Protein AF-A0A954AYY0-F1 (afdb_monomer_lite)

Structure (mmCIF, N/CA/C/O backbone):
data_AF-A0A954AYY0-F1
#
_entry.id   AF-A0A954AYY0-F1
#
loop_
_atom_site.group_PDB
_atom_site.id
_atom_site.type_symbol
_atom_site.label_atom_id
_atom_site.label_alt_id
_atom_site.label_comp_id
_atom_site.label_asym_id
_atom_site.label_entity_id
_atom_site.label_seq_id
_atom_site.pdbx_PDB_ins_code
_atom_site.Cartn_x
_atom_site.Cartn_y
_atom_site.Cartn_z
_atom_site.occupancy
_atom_site.B_iso_or_equiv
_atom_site.auth_seq_id
_atom_site.auth_comp_id
_atom_site.auth_asym_id
_atom_site.auth_atom_id
_atom_site.pdbx_PDB_model_num
ATOM 1 N N . VAL A 1 1 ? 7.299 -5.137 -15.061 1.00 91.25 1 VAL A N 1
ATOM 2 C CA . VAL A 1 1 ? 5.981 -5.329 -14.411 1.00 91.25 1 VAL A CA 1
ATOM 3 C C . VAL A 1 1 ? 6.099 -5.092 -12.910 1.00 91.25 1 VAL A C 1
ATOM 5 O O . VAL A 1 1 ? 7.165 -5.341 -12.355 1.00 91.25 1 VAL A O 1
ATOM 8 N N . LEU A 1 2 ? 5.061 -4.539 -12.275 1.00 94.75 2 LEU A N 1
ATOM 9 C CA . LEU A 1 2 ? 5.024 -4.311 -10.825 1.00 94.75 2 LEU A CA 1
ATOM 10 C C . LEU A 1 2 ? 4.604 -5.605 -10.121 1.00 94.75 2 LEU A C 1
ATOM 12 O O . LEU A 1 2 ? 3.547 -6.153 -10.423 1.00 94.75 2 LEU A O 1
ATOM 16 N N . ASP A 1 3 ? 5.420 -6.065 -9.185 1.00 96.62 3 ASP A N 1
ATOM 17 C CA . ASP A 1 3 ? 5.152 -7.259 -8.386 1.00 96.62 3 ASP A CA 1
ATOM 18 C C . ASP A 1 3 ? 4.455 -6.910 -7.075 1.00 96.62 3 ASP A C 1
ATOM 20 O O . ASP A 1 3 ? 3.418 -7.471 -6.743 1.00 96.62 3 ASP A O 1
ATOM 24 N 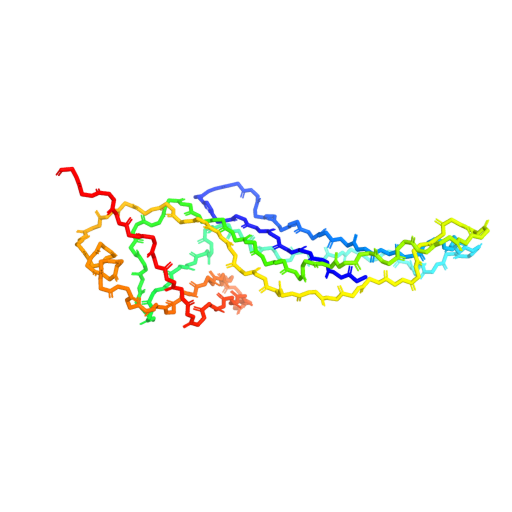N . GLN A 1 4 ? 4.983 -5.928 -6.351 1.00 96.94 4 GLN A N 1
ATOM 25 C CA . GLN A 1 4 ? 4.485 -5.595 -5.025 1.00 96.94 4 GLN A CA 1
ATOM 26 C C . GLN A 1 4 ? 4.550 -4.094 -4.786 1.00 96.94 4 GLN A C 1
ATOM 28 O O . GLN A 1 4 ? 5.524 -3.445 -5.167 1.00 96.94 4 GLN A O 1
ATOM 33 N N . ILE A 1 5 ? 3.551 -3.559 -4.092 1.00 96.94 5 ILE A N 1
ATOM 34 C CA . ILE A 1 5 ? 3.627 -2.248 -3.454 1.00 96.94 5 ILE A CA 1
ATOM 35 C C . ILE A 1 5 ? 3.379 -2.398 -1.956 1.00 96.94 5 ILE A C 1
ATOM 37 O O . ILE A 1 5 ? 2.491 -3.132 -1.524 1.00 96.94 5 ILE A O 1
ATOM 41 N N . THR A 1 6 ? 4.186 -1.712 -1.156 1.00 97.25 6 THR A N 1
ATOM 42 C CA . THR A 1 6 ? 4.014 -1.650 0.294 1.00 97.25 6 THR A CA 1
ATOM 43 C C . THR A 1 6 ? 4.235 -0.238 0.802 1.00 97.25 6 THR A C 1
ATOM 45 O O . THR A 1 6 ? 5.082 0.484 0.277 1.00 97.25 6 THR A O 1
ATOM 48 N N . TRP A 1 7 ? 3.469 0.169 1.805 1.00 96.75 7 TRP A N 1
ATOM 49 C CA . TRP A 1 7 ? 3.695 1.408 2.537 1.00 96.75 7 TRP A CA 1
ATOM 50 C C . TRP A 1 7 ? 3.189 1.262 3.967 1.00 96.75 7 TRP A C 1
ATOM 52 O O . TRP A 1 7 ? 2.379 0.386 4.275 1.00 96.75 7 TRP A O 1
ATOM 62 N N . GLN A 1 8 ? 3.664 2.162 4.820 1.00 95.50 8 GLN A N 1
ATOM 63 C CA . GLN A 1 8 ? 3.267 2.232 6.216 1.00 95.50 8 GLN A CA 1
ATOM 64 C C . GLN A 1 8 ? 2.547 3.551 6.499 1.00 95.50 8 GLN A C 1
ATOM 66 O O . GLN A 1 8 ? 2.908 4.610 5.981 1.00 95.50 8 GLN A O 1
ATOM 71 N N . MET A 1 9 ? 1.543 3.499 7.362 1.00 94.56 9 MET A N 1
ATOM 72 C CA . MET A 1 9 ? 0.963 4.633 8.066 1.00 94.56 9 MET A CA 1
ATOM 73 C C . MET A 1 9 ? 1.439 4.594 9.512 1.00 94.56 9 MET A C 1
ATOM 75 O O . MET A 1 9 ? 1.391 3.560 10.167 1.00 94.56 9 MET A O 1
ATOM 79 N N . GLN A 1 10 ? 1.913 5.724 10.012 1.00 93.25 10 GLN A N 1
ATOM 80 C CA . GLN A 1 10 ? 2.435 5.877 11.368 1.00 93.25 10 GLN A CA 1
ATOM 81 C C . GLN A 1 10 ? 2.221 7.322 11.806 1.00 93.25 10 GLN A C 1
ATOM 83 O O . GLN A 1 10 ? 1.825 8.159 11.006 1.00 93.25 10 GLN A O 1
ATOM 88 N N . ARG A 1 11 ? 2.488 7.657 13.065 1.00 89.38 11 ARG A N 1
ATOM 89 C CA . ARG A 1 11 ? 2.245 9.014 13.576 1.00 89.38 11 ARG A CA 1
ATOM 90 C C . ARG A 1 11 ? 3.131 10.096 12.935 1.00 89.38 11 ARG A C 1
ATOM 92 O O . ARG A 1 11 ? 2.716 11.250 12.845 1.00 89.38 11 ARG A O 1
ATOM 99 N N . SER A 1 12 ? 4.361 9.770 12.551 1.00 89.88 12 SER A N 1
ATOM 100 C CA . SER A 1 12 ? 5.354 10.742 12.079 1.00 89.88 12 SER A CA 1
ATOM 101 C C . SER A 1 12 ? 6.388 10.095 11.160 1.00 89.88 12 SER A C 1
ATOM 103 O O . SER A 1 12 ? 6.398 8.887 10.981 1.00 89.88 12 SER A O 1
ATOM 105 N N . GLY A 1 13 ? 7.264 10.904 10.564 1.00 89.19 13 GLY A N 1
ATOM 106 C CA . GLY A 1 13 ? 8.304 10.425 9.657 1.00 89.19 13 GLY A CA 1
ATOM 107 C C . GLY A 1 13 ? 7.948 10.623 8.188 1.00 89.19 13 GLY A C 1
ATOM 108 O O . GLY A 1 13 ? 7.026 11.367 7.839 1.00 89.19 13 GLY A O 1
ATOM 109 N N . LEU A 1 14 ? 8.746 10.005 7.321 1.00 89.50 14 LEU A N 1
ATOM 110 C CA . LEU A 1 14 ? 8.634 10.179 5.883 1.00 89.50 14 LEU A CA 1
ATOM 111 C C . LEU A 1 14 ? 7.742 9.100 5.274 1.00 89.50 14 LEU A C 1
ATOM 113 O O . LEU A 1 14 ? 8.168 7.953 5.128 1.00 89.50 14 LEU A O 1
ATOM 117 N N . LEU A 1 15 ? 6.547 9.494 4.828 1.00 93.44 15 LEU A N 1
ATOM 118 C CA . LEU A 1 15 ? 5.678 8.589 4.087 1.00 93.44 15 LEU A CA 1
ATOM 119 C C . LEU A 1 15 ? 6.368 8.166 2.787 1.00 93.44 15 LEU A C 1
ATOM 121 O O . LEU A 1 15 ? 6.685 8.990 1.918 1.00 93.44 15 LEU A O 1
ATOM 125 N N . THR A 1 16 ? 6.602 6.863 2.694 1.00 93.31 16 THR A N 1
ATOM 126 C CA . THR A 1 16 ? 7.318 6.223 1.599 1.00 93.31 16 THR A CA 1
ATOM 127 C C . THR A 1 16 ? 6.586 4.944 1.231 1.00 93.31 16 THR A C 1
ATOM 129 O O . THR A 1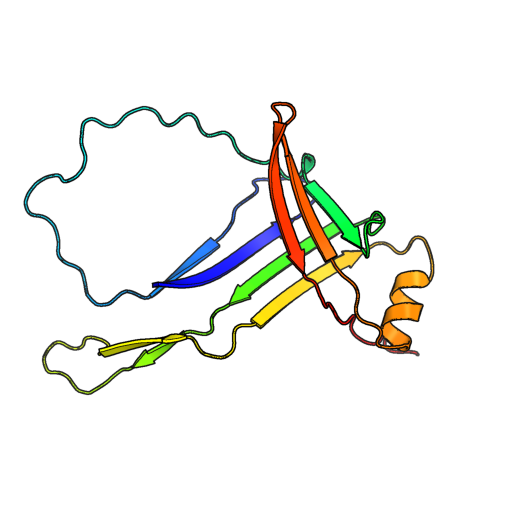 16 ? 6.228 4.157 2.106 1.00 93.31 16 THR A O 1
ATOM 132 N N . ALA A 1 17 ? 6.378 4.746 -0.066 1.00 94.88 17 ALA A N 1
ATOM 133 C CA . ALA A 1 17 ? 5.944 3.476 -0.617 1.00 94.88 17 ALA A CA 1
ATOM 134 C C . ALA A 1 17 ? 7.141 2.797 -1.290 1.00 94.88 17 ALA A C 1
ATOM 136 O O . ALA A 1 17 ? 7.946 3.458 -1.946 1.00 94.88 17 ALA A O 1
ATOM 137 N N . THR A 1 18 ? 7.253 1.483 -1.138 1.00 97.06 18 THR A N 1
ATOM 138 C CA . THR A 1 18 ? 8.235 0.658 -1.842 1.00 97.06 18 THR A CA 1
ATOM 139 C C . THR A 1 18 ? 7.521 -0.141 -2.918 1.00 97.06 18 THR A C 1
ATOM 141 O O . THR A 1 18 ? 6.609 -0.909 -2.618 1.00 97.06 18 THR A O 1
ATOM 144 N N . ALA A 1 19 ? 7.960 0.025 -4.164 1.00 97.12 19 ALA A N 1
ATOM 145 C CA . ALA A 1 19 ? 7.508 -0.753 -5.309 1.00 97.12 19 ALA A CA 1
ATOM 146 C C . ALA A 1 19 ? 8.587 -1.774 -5.698 1.00 97.12 19 ALA A C 1
ATOM 148 O O . ALA A 1 19 ? 9.740 -1.408 -5.922 1.00 97.12 19 ALA A O 1
ATOM 149 N N . ARG A 1 20 ? 8.220 -3.053 -5.791 1.00 96.81 20 ARG A N 1
ATOM 150 C CA . ARG A 1 20 ? 9.075 -4.123 -6.323 1.00 96.81 20 ARG A CA 1
ATOM 151 C C . ARG A 1 20 ? 8.685 -4.397 -7.763 1.00 96.81 20 ARG A C 1
ATOM 153 O O . ARG A 1 20 ? 7.506 -4.576 -8.053 1.00 96.81 20 ARG A O 1
ATOM 160 N N . LEU A 1 21 ? 9.665 -4.438 -8.660 1.00 95.50 21 LEU A N 1
ATOM 161 C CA . LEU A 1 21 ? 9.442 -4.673 -10.082 1.00 95.50 21 LEU A CA 1
ATOM 162 C C . LEU A 1 21 ? 10.221 -5.895 -10.568 1.00 95.50 21 LEU A C 1
ATOM 164 O O . LEU A 1 21 ? 11.310 -6.196 -10.082 1.00 95.50 21 LEU A O 1
ATOM 168 N N . VAL A 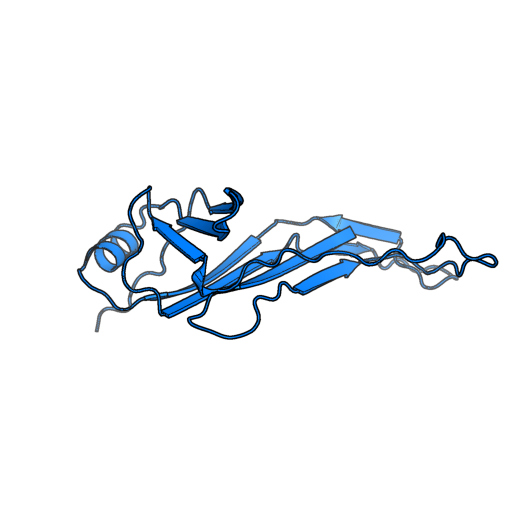1 22 ? 9.663 -6.553 -11.579 1.00 94.56 22 VAL A N 1
ATOM 169 C CA . VAL A 1 22 ? 10.327 -7.587 -12.377 1.00 94.56 22 VAL A CA 1
ATOM 170 C C . VAL A 1 22 ? 10.490 -7.065 -13.798 1.00 94.56 22 VAL A C 1
ATOM 172 O O . VAL A 1 22 ? 9.544 -6.530 -14.382 1.00 94.56 22 VAL A O 1
ATOM 175 N N . ALA A 1 23 ? 11.688 -7.202 -14.353 1.00 92.88 23 ALA A N 1
ATOM 176 C CA . ALA A 1 23 ? 12.007 -6.835 -15.726 1.00 92.88 23 ALA A CA 1
ATOM 177 C C . ALA A 1 23 ? 12.883 -7.917 -16.364 1.00 92.88 23 ALA A C 1
ATOM 179 O O . ALA A 1 23 ? 13.557 -8.672 -15.662 1.00 92.88 23 ALA A O 1
ATOM 180 N N . GLN A 1 24 ? 12.861 -7.980 -17.694 1.00 93.19 24 GLN A N 1
ATOM 181 C CA . GLN A 1 24 ? 13.643 -8.924 -18.481 1.00 93.19 24 GLN A CA 1
ATOM 182 C C . GLN A 1 24 ? 14.710 -8.164 -19.270 1.00 93.19 24 GLN A C 1
ATOM 184 O O . GLN A 1 24 ? 14.412 -7.489 -20.254 1.00 93.19 24 GLN A O 1
ATOM 189 N N . GLY A 1 25 ? 15.964 -8.325 -18.852 1.00 88.62 25 GLY A N 1
ATOM 190 C CA . GLY A 1 25 ? 17.098 -7.656 -19.477 1.00 88.62 25 GLY A CA 1
ATOM 191 C C . GLY A 1 25 ? 17.073 -6.133 -19.329 1.00 88.62 25 GLY A C 1
ATOM 192 O O . GLY A 1 25 ? 16.134 -5.527 -18.817 1.00 88.62 25 GLY A O 1
ATOM 193 N N . GLU A 1 26 ? 18.148 -5.518 -19.798 1.00 88.25 26 GLU A N 1
ATOM 194 C CA . GLU A 1 26 ? 18.316 -4.073 -19.859 1.00 88.25 26 GLU A CA 1
ATOM 195 C C . GLU A 1 26 ? 18.961 -3.743 -21.205 1.00 88.25 26 GLU A C 1
ATOM 197 O O . GLU A 1 26 ? 19.896 -4.421 -21.636 1.00 88.25 26 GLU A O 1
ATOM 202 N N . THR A 1 27 ? 18.438 -2.731 -21.895 1.00 88.31 27 THR A N 1
ATOM 203 C CA . THR A 1 27 ? 19.087 -2.163 -23.080 1.00 88.31 27 THR A CA 1
ATOM 204 C C . THR A 1 27 ? 19.471 -0.734 -22.749 1.00 88.31 27 THR A C 1
ATOM 206 O O . THR A 1 27 ? 18.601 0.119 -22.585 1.00 88.31 27 THR A O 1
ATOM 209 N N . VAL A 1 28 ? 20.772 -0.479 -22.638 1.00 88.75 28 VAL A N 1
ATOM 210 C CA . VAL A 1 28 ? 21.285 0.865 -22.373 1.00 88.75 28 VAL A CA 1
ATOM 211 C C . VAL A 1 28 ? 21.132 1.698 -23.644 1.00 88.75 28 VAL A C 1
ATOM 213 O O . VAL A 1 28 ? 21.664 1.345 -24.697 1.00 88.75 28 VAL A O 1
ATOM 216 N N . GLY A 1 29 ? 20.390 2.800 -23.556 1.00 87.38 29 GLY A N 1
ATOM 217 C CA . GLY A 1 29 ? 20.272 3.748 -24.661 1.00 87.38 29 GLY A CA 1
ATOM 218 C C . GLY A 1 29 ? 21.624 4.391 -24.983 1.00 87.38 29 GLY A C 1
ATOM 219 O O . GLY A 1 29 ? 22.360 4.786 -24.083 1.00 87.38 29 GLY A O 1
ATOM 220 N N . THR A 1 30 ? 21.952 4.523 -26.269 1.00 88.50 30 THR A N 1
ATOM 221 C CA . THR A 1 30 ? 23.195 5.174 -26.731 1.00 88.50 30 THR A CA 1
ATOM 222 C C . THR A 1 30 ? 23.074 6.696 -26.833 1.00 88.50 30 THR A C 1
ATOM 224 O O . THR A 1 30 ? 24.073 7.397 -26.981 1.00 88.50 30 THR A O 1
ATOM 227 N N . THR A 1 31 ? 21.853 7.217 -26.727 1.00 86.56 31 THR A N 1
ATOM 228 C CA . THR A 1 31 ? 21.526 8.643 -26.678 1.00 86.56 31 THR A CA 1
ATOM 229 C C . THR A 1 31 ? 20.671 8.927 -25.451 1.00 86.56 31 THR A C 1
ATOM 231 O O . THR A 1 31 ? 19.861 8.087 -25.048 1.00 86.56 31 THR A O 1
ATOM 234 N N . THR A 1 32 ? 20.798 10.125 -24.873 1.00 83.00 32 THR A N 1
ATOM 235 C CA . THR A 1 32 ? 19.901 10.545 -23.790 1.00 83.00 32 THR A CA 1
ATOM 236 C C . THR A 1 32 ? 18.448 10.508 -24.267 1.00 83.00 32 THR A C 1
ATOM 238 O O . THR A 1 32 ? 18.099 11.125 -25.269 1.00 83.00 32 THR A O 1
ATOM 241 N N . SER A 1 33 ? 17.605 9.761 -23.554 1.00 76.81 33 SER A N 1
ATOM 242 C CA . SER A 1 33 ? 16.142 9.834 -23.703 1.00 76.81 33 SER A CA 1
ATOM 243 C C . SER A 1 33 ? 15.532 10.887 -22.773 1.00 76.81 33 SER A C 1
ATOM 245 O O . SER A 1 33 ? 14.344 11.186 -22.864 1.00 76.81 33 SER A O 1
ATOM 247 N N . ALA A 1 34 ? 16.337 11.455 -21.871 1.00 77.25 34 ALA A N 1
ATOM 248 C CA . ALA A 1 34 ? 15.928 12.563 -21.029 1.00 77.25 34 ALA A CA 1
ATOM 249 C C . ALA A 1 34 ? 16.041 13.869 -21.825 1.00 77.25 34 ALA A C 1
ATOM 251 O O . ALA A 1 34 ? 17.098 14.170 -22.389 1.00 77.25 34 ALA A O 1
ATOM 252 N N . GLY A 1 35 ? 14.953 14.642 -21.856 1.00 82.75 35 GLY A N 1
ATOM 253 C CA . GLY A 1 35 ? 15.005 16.053 -22.237 1.00 82.75 35 GLY A CA 1
ATOM 254 C C . GLY A 1 35 ? 15.733 16.892 -21.180 1.00 82.75 35 GLY A C 1
ATOM 255 O O . GLY A 1 35 ? 16.323 16.357 -20.240 1.00 82.75 35 GLY A O 1
ATOM 256 N N . THR A 1 36 ? 15.668 18.219 -21.299 1.00 87.12 36 THR A N 1
ATOM 257 C CA . THR A 1 36 ? 16.165 19.126 -20.253 1.00 87.12 36 THR A CA 1
ATOM 258 C C . THR A 1 36 ? 15.460 18.816 -18.926 1.00 87.12 36 THR A C 1
ATOM 260 O O . THR A 1 36 ? 14.230 18.905 -18.884 1.00 87.12 36 THR A O 1
ATOM 263 N N . PRO A 1 37 ? 16.185 18.458 -17.847 1.00 85.88 37 PRO A N 1
ATOM 264 C CA . PRO A 1 37 ? 15.565 18.210 -16.554 1.00 85.88 37 PRO A CA 1
ATOM 265 C C . PRO A 1 37 ? 14.799 19.448 -16.088 1.00 85.88 37 PRO A C 1
ATOM 267 O O . PRO A 1 37 ? 15.370 20.531 -15.965 1.00 85.88 37 PRO A O 1
ATOM 270 N N . ALA A 1 38 ? 13.504 19.288 -15.837 1.00 88.25 38 ALA A N 1
ATOM 271 C CA . ALA A 1 38 ? 12.696 20.302 -15.179 1.00 88.25 38 ALA A CA 1
ATOM 272 C C . ALA A 1 38 ? 12.662 20.023 -13.674 1.00 88.25 38 ALA A C 1
ATOM 274 O O . ALA A 1 38 ? 12.680 18.865 -13.246 1.00 88.25 38 ALA A O 1
ATOM 275 N N . ALA A 1 39 ? 12.589 21.080 -12.866 1.00 88.62 39 ALA A N 1
ATOM 276 C CA . ALA A 1 39 ? 12.299 20.924 -11.450 1.00 88.62 39 ALA A CA 1
ATOM 277 C C . ALA A 1 39 ? 10.902 20.304 -11.294 1.00 88.62 39 ALA A C 1
ATOM 279 O O . ALA A 1 39 ? 9.922 20.832 -11.818 1.00 88.62 39 ALA A O 1
ATOM 280 N N . LEU A 1 40 ? 10.819 19.177 -10.590 1.00 85.50 40 LEU A N 1
ATOM 281 C CA . LEU A 1 40 ? 9.547 18.560 -10.243 1.00 85.50 40 LEU A CA 1
ATOM 282 C C . LEU A 1 40 ? 9.095 19.100 -8.886 1.00 85.50 40 LEU A C 1
ATOM 284 O O . LEU A 1 40 ? 9.686 18.772 -7.855 1.00 85.50 40 LEU A O 1
ATOM 288 N N . GLU A 1 41 ? 8.042 19.914 -8.881 1.00 88.94 41 GLU A N 1
ATOM 289 C CA . GLU A 1 41 ? 7.386 20.326 -7.641 1.00 88.94 41 GLU A CA 1
ATOM 290 C C . GLU A 1 41 ? 6.628 19.135 -7.043 1.00 88.94 41 GLU A C 1
ATOM 292 O O . GLU A 1 41 ? 5.536 18.764 -7.476 1.00 88.94 41 GLU A O 1
ATOM 297 N N . LEU A 1 42 ? 7.238 18.491 -6.050 1.00 86.75 42 LEU A N 1
ATOM 298 C CA . LEU A 1 42 ? 6.658 17.333 -5.382 1.00 86.75 42 LEU A CA 1
ATOM 299 C C . LEU A 1 42 ? 5.637 17.768 -4.328 1.00 86.75 42 LEU A C 1
ATOM 301 O O . LEU A 1 42 ? 5.998 18.262 -3.260 1.00 86.75 42 LEU A O 1
ATOM 305 N N . LYS A 1 43 ? 4.360 17.478 -4.582 1.00 89.31 43 LYS A N 1
ATOM 306 C CA . LYS A 1 43 ? 3.317 17.477 -3.550 1.00 89.31 43 LYS A CA 1
ATOM 307 C C . LYS A 1 43 ? 3.260 16.100 -2.903 1.00 89.31 43 LYS A C 1
ATOM 309 O O . LYS A 1 43 ? 2.820 15.132 -3.516 1.00 89.31 43 LYS A O 1
ATOM 314 N N . ARG A 1 44 ? 3.757 15.998 -1.671 1.00 91.25 44 ARG A N 1
ATOM 315 C CA . ARG A 1 44 ? 3.818 14.732 -0.933 1.00 91.25 44 ARG A CA 1
ATOM 316 C C . ARG A 1 44 ? 2.747 14.691 0.139 1.00 91.25 44 ARG A C 1
ATOM 318 O O . ARG A 1 44 ? 2.640 15.614 0.942 1.00 91.25 44 ARG A O 1
ATOM 325 N N . PHE A 1 45 ? 2.039 13.572 0.217 1.00 93.69 45 PHE A N 1
ATOM 326 C CA . PHE A 1 45 ? 1.291 13.241 1.418 1.00 93.69 45 PHE A CA 1
ATOM 327 C C . PHE A 1 45 ? 2.269 13.012 2.575 1.00 93.69 45 PHE A C 1
ATOM 329 O O . PHE A 1 45 ? 3.258 12.290 2.448 1.00 93.69 45 PHE A O 1
ATOM 336 N N . GLY A 1 46 ? 1.999 13.649 3.709 1.00 92.69 46 GLY A N 1
ATOM 337 C CA . GLY A 1 46 ? 2.601 13.302 4.995 1.00 92.69 46 GLY A CA 1
ATOM 338 C C . GLY A 1 46 ? 1.659 12.419 5.807 1.00 92.69 46 GLY A C 1
ATOM 339 O O . GLY A 1 46 ? 0.446 12.475 5.608 1.00 92.69 46 GLY A O 1
ATOM 340 N N . HIS A 1 47 ? 2.191 11.662 6.765 1.00 91.19 47 HIS A N 1
ATOM 341 C CA . HIS A 1 47 ? 1.381 10.784 7.613 1.00 91.19 47 HIS A CA 1
ATOM 342 C C . HIS A 1 47 ? 0.230 11.491 8.349 1.00 91.19 47 HIS A C 1
ATOM 344 O O . HIS A 1 47 ? -0.832 10.908 8.522 1.00 91.19 47 HIS A O 1
ATOM 350 N N . PHE A 1 48 ? 0.413 12.759 8.726 1.00 86.69 48 PHE A N 1
ATOM 351 C CA . PHE A 1 48 ? -0.606 13.567 9.405 1.00 86.69 48 PHE A CA 1
ATOM 352 C C . PHE A 1 48 ? -1.847 13.865 8.547 1.00 86.69 48 PHE A C 1
ATOM 354 O O . PHE A 1 48 ? -2.865 14.283 9.083 1.00 86.69 48 PHE A O 1
ATOM 361 N N . ASN A 1 49 ? -1.759 13.669 7.229 1.00 88.62 49 ASN A N 1
ATOM 362 C CA . ASN A 1 49 ? -2.886 13.814 6.305 1.00 88.62 49 ASN A CA 1
ATOM 363 C C . ASN A 1 49 ? -3.710 12.523 6.201 1.00 88.62 49 ASN A C 1
ATOM 365 O O . ASN A 1 49 ? -4.680 12.484 5.449 1.00 88.62 49 ASN A O 1
ATOM 369 N N . GLY A 1 50 ? -3.265 11.457 6.872 1.00 91.31 50 GLY A N 1
ATOM 370 C CA . GLY A 1 50 ? -3.840 10.127 6.794 1.00 91.31 50 GLY A CA 1
ATOM 371 C C . GLY A 1 50 ? -5.101 9.974 7.642 1.00 91.31 50 GLY A C 1
ATOM 372 O O . GLY A 1 50 ? -5.190 10.502 8.748 1.00 91.31 50 GLY A O 1
ATOM 373 N N . SER A 1 51 ? -6.046 9.185 7.149 1.00 93.25 51 SER A N 1
ATOM 374 C CA . SER A 1 51 ? -7.220 8.726 7.886 1.00 93.25 51 SER A CA 1
ATOM 375 C C . SER A 1 51 ? -7.506 7.265 7.554 1.00 93.25 51 SER A C 1
ATOM 377 O O . SER A 1 51 ? -7.155 6.789 6.472 1.00 93.25 51 SER A O 1
ATOM 379 N N . ILE A 1 52 ? -8.091 6.550 8.517 1.00 94.31 52 ILE A N 1
ATOM 380 C CA . ILE A 1 52 ? -8.446 5.140 8.366 1.00 94.31 52 ILE A CA 1
ATOM 381 C C . ILE A 1 52 ? -9.885 4.953 8.824 1.00 94.31 52 ILE A C 1
ATOM 383 O O . ILE A 1 52 ? -10.221 5.275 9.971 1.00 94.31 52 ILE A O 1
ATOM 387 N N . THR A 1 53 ? -10.731 4.430 7.942 1.00 95.31 53 THR A N 1
ATOM 388 C CA . THR A 1 53 ? -12.131 4.142 8.257 1.00 95.31 53 THR A CA 1
ATOM 389 C C . THR A 1 53 ? -12.435 2.655 8.122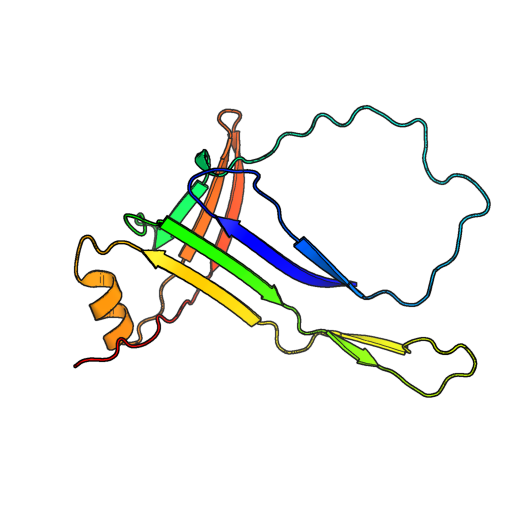 1.00 95.31 53 THR A C 1
ATOM 391 O O . THR A 1 53 ? -11.791 1.926 7.371 1.00 95.31 53 THR A O 1
ATOM 394 N N . ARG A 1 54 ? -13.410 2.204 8.910 1.00 95.00 54 ARG A N 1
ATOM 395 C CA . ARG A 1 54 ? -14.049 0.898 8.870 1.00 95.00 54 ARG A CA 1
ATOM 396 C C . ARG A 1 54 ? -15.517 1.095 8.545 1.00 95.00 54 ARG A C 1
ATOM 398 O O . ARG A 1 54 ? -16.223 1.731 9.329 1.00 95.00 54 ARG A O 1
ATOM 405 N N . ASN A 1 55 ? -15.994 0.529 7.441 1.00 95.19 55 ASN A N 1
ATOM 406 C CA . ASN A 1 55 ? -17.392 0.666 7.008 1.00 95.19 55 ASN A CA 1
ATOM 407 C C . ASN A 1 55 ? -17.866 2.141 7.028 1.00 95.19 55 ASN A C 1
ATOM 409 O O . ASN A 1 55 ? -18.936 2.452 7.554 1.00 95.19 55 ASN A O 1
ATOM 413 N N . GLY A 1 56 ? -17.016 3.063 6.563 1.00 93.44 56 GLY A N 1
ATOM 414 C CA . GLY A 1 56 ? -17.279 4.508 6.547 1.00 93.44 56 GLY A CA 1
ATOM 415 C C . GLY A 1 56 ? -17.172 5.240 7.896 1.00 93.44 56 GLY A C 1
ATOM 416 O O . GLY A 1 56 ? -17.297 6.460 7.932 1.00 93.44 56 GLY A O 1
ATOM 417 N N . SER A 1 57 ? -16.923 4.544 9.010 1.00 92.81 57 SER A N 1
ATOM 418 C CA . SER A 1 57 ? -16.703 5.151 10.335 1.00 92.81 57 SER A CA 1
ATOM 419 C C . SER A 1 57 ? -15.224 5.130 10.713 1.00 92.81 57 SER A C 1
ATOM 421 O O . SER A 1 57 ? -14.530 4.180 10.382 1.00 92.81 57 SER A O 1
ATOM 423 N N . ALA A 1 58 ? -14.707 6.130 11.429 1.00 91.06 58 ALA A N 1
ATOM 424 C CA . ALA A 1 58 ? -13.296 6.135 11.834 1.00 91.06 58 ALA A CA 1
ATOM 425 C C . ALA A 1 58 ? -12.918 4.852 12.608 1.00 91.06 58 ALA A C 1
ATOM 427 O O . ALA A 1 58 ? -13.610 4.475 13.553 1.00 91.06 58 ALA A O 1
ATOM 428 N N . LEU A 1 59 ? -11.802 4.203 12.240 1.00 85.31 59 LEU A N 1
ATOM 429 C CA . LEU A 1 59 ? -11.340 2.928 12.825 1.00 85.31 59 LEU A CA 1
ATOM 430 C C . LEU A 1 59 ? -10.834 3.071 14.288 1.00 85.31 59 LEU A C 1
ATOM 432 O O . LEU A 1 59 ? -10.369 2.112 14.898 1.00 85.31 59 LEU A O 1
ATOM 436 N N . GLY A 1 60 ? -10.973 4.253 14.892 1.00 77.62 60 GLY A N 1
ATOM 437 C CA . GLY A 1 60 ? -10.568 4.549 16.265 1.00 77.62 60 GLY A CA 1
ATOM 438 C C . GLY A 1 60 ? -9.113 5.011 16.369 1.00 77.62 60 GLY A C 1
ATOM 439 O O . GLY A 1 60 ? -8.577 5.644 15.459 1.00 77.62 60 GLY A O 1
ATOM 440 N N . ASN A 1 61 ? -8.474 4.713 17.504 1.00 85.19 61 ASN A N 1
ATOM 441 C CA . ASN A 1 61 ? -7.107 5.144 17.809 1.00 85.19 61 ASN A CA 1
ATOM 442 C C . ASN A 1 61 ? -6.077 4.221 17.141 1.00 85.19 61 ASN A C 1
ATOM 444 O O . ASN A 1 61 ? -5.517 3.333 17.790 1.00 85.19 61 ASN A O 1
ATOM 448 N N . VAL A 1 62 ? -5.840 4.424 15.845 1.00 87.50 62 VAL A N 1
ATOM 449 C CA . VAL A 1 62 ? -4.812 3.691 15.095 1.00 87.50 62 VAL A CA 1
ATOM 450 C C . VAL A 1 62 ? -3.428 4.275 15.387 1.00 87.50 62 VAL A C 1
ATOM 452 O O . VAL A 1 62 ? -3.208 5.480 15.267 1.00 87.50 62 VAL A O 1
ATOM 455 N N . VAL A 1 63 ? -2.495 3.414 15.783 1.00 90.62 63 VAL A N 1
ATOM 456 C CA . VAL A 1 63 ? -1.093 3.759 16.064 1.00 90.62 63 VAL A CA 1
ATOM 457 C C . VAL A 1 63 ? -0.258 3.636 14.795 1.00 90.62 63 VAL A C 1
ATOM 459 O O . VAL A 1 63 ? 0.521 4.535 14.462 1.00 90.62 63 VAL A O 1
ATOM 462 N N . SER A 1 64 ? -0.439 2.524 14.087 1.00 92.94 64 SER A N 1
ATOM 463 C CA . SER A 1 64 ? 0.264 2.204 12.854 1.00 92.94 64 SER A CA 1
ATOM 464 C C . SER A 1 64 ? -0.577 1.285 11.966 1.00 92.94 64 SER A C 1
ATOM 466 O O . SER A 1 64 ? -1.464 0.574 12.445 1.00 92.94 64 SER A O 1
ATOM 468 N N . ALA A 1 65 ? -0.314 1.320 10.663 1.00 94.12 65 ALA A N 1
ATOM 469 C CA . ALA A 1 65 ? -0.828 0.348 9.710 1.00 94.12 65 ALA A CA 1
ATOM 470 C C . ALA A 1 65 ? 0.232 0.046 8.653 1.00 94.12 65 ALA A C 1
ATOM 472 O O . ALA A 1 65 ? 0.840 0.966 8.114 1.00 94.12 65 ALA A O 1
ATOM 473 N N . ASP A 1 66 ? 0.413 -1.221 8.320 1.00 95.19 66 ASP A N 1
ATOM 474 C CA . ASP A 1 66 ? 1.278 -1.679 7.240 1.00 95.19 66 ASP A CA 1
ATOM 475 C C . ASP A 1 66 ? 0.412 -2.314 6.165 1.00 95.19 66 ASP A C 1
ATOM 477 O O . ASP A 1 66 ? -0.436 -3.158 6.463 1.00 95.19 66 ASP A O 1
ATOM 481 N N . ILE A 1 67 ? 0.619 -1.903 4.916 1.00 96.06 67 ILE A N 1
ATOM 482 C CA . ILE A 1 67 ? -0.135 -2.399 3.772 1.00 96.06 67 ILE A CA 1
ATOM 483 C C . ILE A 1 67 ? 0.843 -3.027 2.786 1.00 96.06 67 ILE A C 1
ATOM 485 O O . ILE A 1 67 ? 1.887 -2.452 2.468 1.00 96.06 67 ILE A O 1
ATOM 489 N N . THR A 1 68 ? 0.502 -4.211 2.289 1.00 96.69 68 THR A N 1
ATOM 490 C CA . THR A 1 68 ? 1.214 -4.896 1.212 1.00 96.69 68 THR A CA 1
ATOM 491 C C . THR A 1 68 ? 0.218 -5.451 0.211 1.00 96.69 68 THR A C 1
ATOM 493 O O . THR A 1 68 ? -0.541 -6.361 0.528 1.00 96.69 68 THR A O 1
ATOM 496 N N . TYR A 1 69 ? 0.262 -4.940 -1.016 1.00 95.69 69 TYR A N 1
ATOM 497 C CA . TYR A 1 69 ? -0.400 -5.556 -2.159 1.00 95.69 69 TYR A CA 1
ATOM 498 C C . TYR A 1 69 ? 0.656 -6.258 -3.011 1.00 95.69 69 TYR A C 1
ATOM 500 O O . TYR A 1 69 ? 1.585 -5.607 -3.496 1.00 95.69 69 TYR A O 1
ATOM 508 N N . ALA A 1 70 ? 0.524 -7.569 -3.185 1.00 96.69 70 ALA A N 1
ATOM 509 C CA . ALA A 1 70 ? 1.429 -8.389 -3.978 1.00 96.69 70 ALA A CA 1
ATOM 510 C C . ALA A 1 70 ? 0.655 -9.106 -5.087 1.00 96.69 70 ALA A C 1
ATOM 512 O O . ALA A 1 70 ? -0.329 -9.783 -4.810 1.00 96.69 70 ALA A O 1
ATOM 513 N N . ASN A 1 71 ? 1.126 -8.990 -6.328 1.00 95.88 71 ASN A N 1
ATOM 514 C CA . ASN A 1 71 ? 0.666 -9.783 -7.470 1.00 95.88 71 ASN A CA 1
ATOM 515 C C . ASN A 1 71 ? 1.264 -11.199 -7.470 1.00 95.88 71 ASN A C 1
ATOM 517 O O . ASN A 1 71 ? 0.812 -12.041 -8.244 1.00 95.88 71 ASN A O 1
ATOM 521 N N . ASN A 1 72 ? 2.270 -11.446 -6.618 1.00 95.69 72 ASN A N 1
ATOM 522 C CA . ASN A 1 72 ? 2.967 -12.723 -6.481 1.00 95.69 72 ASN A CA 1
ATOM 523 C C . ASN A 1 72 ? 3.452 -13.242 -7.842 1.00 95.69 72 ASN A C 1
ATOM 525 O O . ASN A 1 72 ? 3.095 -14.348 -8.243 1.00 95.69 72 ASN A O 1
ATOM 529 N N . LEU A 1 73 ? 4.199 -12.411 -8.578 1.00 95.44 73 LEU A N 1
ATOM 530 C CA . LEU A 1 73 ? 4.611 -12.750 -9.939 1.00 95.44 73 LEU A CA 1
ATOM 531 C C . LEU A 1 73 ? 5.483 -14.011 -9.951 1.00 95.44 73 LEU A C 1
ATOM 533 O O . LEU A 1 73 ? 6.511 -14.065 -9.271 1.00 95.44 73 LEU A O 1
ATOM 537 N N . ASP A 1 74 ? 5.107 -14.978 -10.782 1.00 94.38 74 ASP A N 1
ATOM 538 C CA . ASP A 1 74 ? 5.919 -16.151 -11.076 1.00 94.38 74 ASP A CA 1
ATOM 539 C C . ASP A 1 74 ? 6.880 -15.839 -12.225 1.00 94.38 74 ASP A C 1
ATOM 541 O O . ASP A 1 74 ? 6.480 -15.346 -13.283 1.00 94.38 74 ASP A O 1
ATOM 545 N N . ARG A 1 75 ? 8.173 -16.083 -12.007 1.00 92.94 75 ARG A N 1
ATOM 546 C CA . ARG A 1 75 ? 9.215 -15.813 -13.001 1.00 92.94 75 ARG A CA 1
ATOM 547 C C . ARG A 1 75 ? 9.458 -17.077 -13.801 1.00 92.94 75 ARG A C 1
ATOM 549 O O . ARG A 1 75 ? 9.883 -18.093 -13.261 1.00 92.94 75 ARG A O 1
ATOM 556 N N . ILE A 1 76 ? 9.263 -16.993 -15.111 1.00 93.12 76 ILE A N 1
ATOM 557 C CA . ILE A 1 76 ? 9.415 -18.148 -15.992 1.00 93.12 76 ILE A CA 1
ATOM 558 C C . ILE A 1 76 ? 10.894 -18.290 -16.376 1.00 93.12 76 ILE A C 1
ATOM 560 O O . ILE A 1 76 ? 11.363 -17.687 -17.337 1.00 93.12 76 ILE A O 1
ATOM 564 N N . GLU A 1 77 ? 11.658 -19.067 -15.615 1.00 90.44 77 GLU A N 1
ATOM 565 C CA . GLU A 1 77 ? 13.112 -19.224 -15.788 1.00 90.44 77 GLU A CA 1
ATOM 566 C C . GLU A 1 77 ? 13.474 -20.420 -16.690 1.00 90.44 77 GLU A C 1
ATOM 568 O O . GLU A 1 77 ? 14.037 -21.422 -16.253 1.00 90.44 77 GLU A O 1
ATOM 573 N N . THR A 1 78 ? 13.138 -20.342 -17.982 1.00 90.81 78 THR A N 1
ATOM 574 C CA . THR A 1 78 ? 13.507 -21.389 -18.957 1.00 90.81 78 THR A CA 1
ATOM 575 C C . THR A 1 78 ? 15.004 -21.398 -19.281 1.00 90.81 78 THR A C 1
ATOM 577 O O . THR A 1 78 ? 15.649 -20.349 -19.293 1.00 90.81 78 THR A O 1
ATOM 580 N N . ILE A 1 79 ? 15.550 -22.565 -19.651 1.00 90.62 79 ILE A N 1
ATOM 581 C CA . ILE A 1 79 ? 16.930 -22.673 -20.150 1.00 90.62 79 ILE A CA 1
ATOM 582 C C . ILE A 1 79 ? 17.043 -21.938 -21.487 1.00 90.62 79 ILE A C 1
ATOM 584 O O . ILE A 1 79 ? 16.526 -22.388 -22.510 1.00 90.62 79 ILE A O 1
ATOM 588 N N . ARG A 1 80 ? 17.773 -20.824 -21.480 1.00 88.06 80 ARG A N 1
ATOM 589 C CA . ARG A 1 80 ? 18.076 -20.017 -22.661 1.00 88.06 80 ARG A CA 1
ATOM 590 C C . ARG A 1 80 ? 19.554 -19.662 -22.677 1.00 88.06 80 ARG A C 1
ATOM 592 O O . ARG A 1 80 ? 20.163 -19.448 -21.631 1.00 88.06 80 ARG A O 1
ATOM 599 N N . SER A 1 81 ? 20.130 -19.548 -23.871 1.00 90.75 81 SER A N 1
ATOM 600 C CA . SER A 1 81 ? 21.540 -19.172 -24.042 1.00 90.75 81 SER A CA 1
ATOM 601 C C . SER A 1 81 ? 21.849 -17.744 -23.578 1.00 90.75 81 SER A C 1
ATOM 603 O O . SER A 1 81 ? 23.010 -17.417 -23.363 1.00 90.75 81 SER A O 1
ATOM 605 N N . ASP A 1 82 ? 20.826 -16.894 -23.447 1.00 89.12 82 ASP A N 1
ATOM 606 C CA . ASP A 1 82 ? 20.935 -15.508 -22.982 1.00 89.12 82 ASP A CA 1
ATOM 607 C C . ASP A 1 82 ? 20.703 -15.340 -21.467 1.00 89.12 82 ASP A C 1
ATOM 609 O O . ASP A 1 82 ? 20.845 -14.227 -20.961 1.00 89.12 82 ASP A O 1
ATOM 613 N N . GLY A 1 83 ? 20.349 -16.414 -20.745 1.00 88.06 83 GLY A N 1
ATOM 614 C CA . GLY A 1 83 ? 20.126 -16.404 -19.294 1.00 88.06 83 GLY A CA 1
ATOM 615 C C . GLY A 1 83 ? 18.944 -15.547 -18.817 1.00 88.06 83 GLY A C 1
ATOM 616 O O . GLY A 1 83 ? 18.894 -15.192 -17.641 1.00 88.06 83 GLY A O 1
ATOM 617 N N . ARG A 1 84 ? 18.017 -15.163 -19.705 1.00 92.12 84 ARG A N 1
ATOM 618 C CA . ARG A 1 84 ? 16.869 -14.302 -19.371 1.00 92.12 84 ARG A CA 1
ATOM 619 C C . ARG A 1 84 ? 15.646 -15.120 -18.951 1.00 92.12 84 ARG A C 1
ATOM 621 O O . ARG A 1 84 ? 15.430 -16.213 -19.462 1.00 92.12 84 ARG A O 1
ATOM 628 N N . ILE A 1 85 ? 14.807 -14.540 -18.087 1.00 93.19 85 ILE A N 1
ATOM 629 C CA . ILE A 1 85 ? 13.450 -15.055 -17.829 1.00 93.19 85 ILE A CA 1
ATOM 630 C C . ILE A 1 85 ? 12.624 -14.960 -19.110 1.00 93.19 85 ILE A C 1
ATOM 632 O O . ILE A 1 85 ? 12.814 -14.009 -19.854 1.00 93.19 85 ILE A O 1
ATOM 636 N N . ASP A 1 86 ? 11.718 -15.886 -19.379 1.00 91.31 86 ASP A N 1
ATOM 637 C CA . ASP A 1 86 ? 10.848 -15.854 -20.560 1.00 91.31 86 ASP A CA 1
ATOM 638 C C . ASP A 1 86 ? 9.637 -14.932 -20.355 1.00 91.31 86 ASP A C 1
ATOM 640 O O . ASP A 1 86 ? 9.126 -14.321 -21.291 1.00 91.31 86 ASP A O 1
ATOM 644 N N . GLY A 1 87 ? 9.228 -14.769 -19.096 1.00 92.12 87 GLY A N 1
ATOM 645 C CA . GLY A 1 87 ? 8.095 -13.948 -18.700 1.00 92.12 87 GLY A CA 1
ATOM 646 C C . GLY A 1 87 ? 7.989 -13.797 -17.186 1.00 92.12 87 GLY A C 1
ATOM 647 O O . GLY A 1 87 ? 8.786 -14.353 -16.423 1.00 92.12 87 GLY A O 1
ATOM 648 N N . ALA A 1 88 ? 7.007 -13.004 -16.770 1.00 94.75 88 ALA A N 1
ATOM 649 C CA . ALA A 1 88 ? 6.626 -12.835 -15.377 1.00 94.75 88 ALA A CA 1
ATOM 650 C C . ALA A 1 88 ? 5.096 -12.795 -15.297 1.00 94.75 88 ALA A C 1
ATOM 652 O O . ALA A 1 88 ? 4.491 -11.771 -15.629 1.00 94.75 88 ALA A O 1
ATOM 653 N N . ASP A 1 89 ? 4.498 -13.906 -14.875 1.00 93.06 89 ASP A N 1
ATOM 654 C CA . ASP A 1 89 ? 3.050 -14.098 -14.885 1.00 93.06 89 ASP A CA 1
ATOM 655 C C . ASP A 1 89 ? 2.458 -13.776 -13.507 1.00 93.06 89 ASP A C 1
ATOM 657 O O . ASP A 1 89 ? 2.966 -14.258 -12.491 1.00 93.06 89 ASP A O 1
ATOM 661 N N . PRO A 1 90 ? 1.391 -12.961 -13.420 1.00 88.44 90 PRO A N 1
ATOM 662 C CA . PRO A 1 90 ? 0.692 -12.755 -12.161 1.00 88.44 90 PRO A CA 1
ATOM 663 C C . PRO A 1 90 ? 0.070 -14.043 -11.630 1.00 88.44 90 PRO A C 1
ATOM 665 O O . PRO A 1 90 ? -0.579 -14.782 -12.369 1.00 88.44 90 PRO A O 1
ATOM 668 N N . SER A 1 91 ? 0.222 -14.267 -10.328 1.00 92.44 91 SER A N 1
ATOM 669 C CA . SER A 1 91 ? -0.463 -15.335 -9.605 1.00 92.44 91 SER A CA 1
ATOM 670 C C . SER A 1 91 ? -1.664 -14.763 -8.842 1.00 92.44 91 SER A C 1
ATOM 672 O O . SER A 1 91 ? -2.210 -13.709 -9.180 1.00 92.44 91 SER A O 1
ATOM 674 N N . ILE A 1 92 ? -2.109 -15.463 -7.799 1.00 94.81 92 ILE A N 1
ATOM 675 C CA . ILE A 1 92 ? -3.146 -14.983 -6.891 1.00 94.81 92 ILE A CA 1
ATOM 676 C C . ILE A 1 92 ? -2.620 -13.739 -6.184 1.00 94.81 92 ILE A C 1
ATOM 678 O O . ILE A 1 92 ? -1.722 -13.824 -5.342 1.00 94.81 92 ILE A O 1
ATOM 682 N N . ALA A 1 93 ? -3.202 -12.588 -6.509 1.00 94.31 93 ALA A N 1
ATOM 683 C CA . ALA A 1 93 ? -2.899 -11.359 -5.808 1.00 94.31 93 ALA A CA 1
ATOM 684 C C . ALA A 1 93 ? -3.358 -11.454 -4.347 1.00 94.31 93 ALA A C 1
ATOM 686 O O . ALA A 1 93 ? -4.442 -11.958 -4.045 1.00 94.31 93 ALA A O 1
ATOM 687 N N . ALA A 1 94 ? -2.532 -10.949 -3.441 1.00 94.44 94 ALA A N 1
ATOM 688 C CA . ALA A 1 94 ? -2.814 -10.920 -2.020 1.00 94.44 94 ALA A CA 1
ATOM 689 C C . ALA A 1 94 ? -2.649 -9.501 -1.487 1.00 94.44 94 ALA A C 1
ATOM 691 O O . ALA A 1 94 ? -1.656 -8.823 -1.760 1.00 94.44 94 ALA A O 1
ATOM 692 N N . LEU A 1 95 ? -3.623 -9.086 -0.686 1.00 94.81 95 LEU A N 1
ATOM 693 C CA . LEU A 1 95 ? -3.556 -7.869 0.099 1.00 94.81 95 LEU A CA 1
ATOM 694 C C . LEU A 1 95 ? -3.453 -8.252 1.566 1.00 94.81 95 LEU A C 1
ATOM 696 O O . LEU A 1 95 ? -4.383 -8.813 2.142 1.00 94.81 95 LEU A O 1
ATOM 700 N N . THR A 1 96 ? -2.295 -7.985 2.149 1.00 94.31 96 THR A N 1
ATOM 701 C CA . THR A 1 96 ? -1.970 -8.338 3.527 1.00 94.31 96 THR A CA 1
ATOM 702 C C . THR A 1 96 ? -1.446 -7.120 4.265 1.00 94.31 96 THR A C 1
ATOM 704 O O . THR A 1 96 ? -1.105 -6.093 3.671 1.00 94.31 96 THR A O 1
ATOM 707 N N . GLY A 1 97 ? -1.414 -7.215 5.587 1.00 92.94 97 GLY A N 1
ATOM 708 C CA . GLY A 1 97 ? -0.997 -6.106 6.417 1.00 92.94 97 GLY A CA 1
ATOM 709 C C . GLY A 1 97 ? -1.269 -6.339 7.889 1.00 92.94 97 GLY A C 1
ATOM 710 O O . GLY A 1 97 ? -1.772 -7.388 8.297 1.00 92.94 97 GLY A O 1
ATOM 711 N N . SER A 1 98 ? -0.954 -5.320 8.670 1.00 93.31 98 SER A N 1
ATOM 712 C CA . SER A 1 98 ? -1.237 -5.251 10.098 1.00 93.31 98 SER A CA 1
ATOM 713 C C . SER A 1 98 ? -1.719 -3.858 10.449 1.00 93.31 98 SER A C 1
ATOM 715 O O . SER A 1 98 ? -1.282 -2.881 9.852 1.00 93.31 98 SER A O 1
ATOM 717 N N . ILE A 1 99 ? -2.615 -3.766 11.427 1.00 91.69 99 ILE A N 1
ATOM 718 C CA . ILE A 1 99 ? -3.055 -2.492 11.990 1.00 91.69 99 ILE A CA 1
ATOM 719 C C . ILE A 1 99 ? -2.933 -2.599 13.500 1.00 91.69 99 ILE A C 1
ATOM 721 O O . ILE A 1 99 ? -3.500 -3.504 14.113 1.00 91.69 99 ILE A O 1
ATOM 725 N N . GLU A 1 100 ? -2.203 -1.669 14.097 1.00 92.12 100 GLU A N 1
ATOM 726 C CA . GLU A 1 100 ? -2.099 -1.543 15.540 1.00 92.12 100 GLU A CA 1
ATOM 727 C C . GLU A 1 100 ? -3.133 -0.527 16.020 1.00 92.12 100 GLU A C 1
ATOM 729 O O . GLU A 1 100 ? -3.058 0.664 15.709 1.00 92.12 100 GLU A O 1
ATOM 734 N N . VAL A 1 101 ? -4.123 -1.004 16.774 1.00 88.81 101 VAL A N 1
ATOM 735 C CA . VAL A 1 101 ? -5.229 -0.180 17.265 1.00 88.81 101 VAL A CA 1
ATOM 736 C C . VAL A 1 101 ? -5.277 -0.247 18.780 1.00 88.81 101 VAL A C 1
ATOM 738 O O . VAL A 1 101 ? -5.292 -1.327 19.369 1.00 88.81 101 VAL A O 1
ATOM 741 N N . ARG A 1 102 ? -5.385 0.914 19.427 1.00 87.62 102 ARG A N 1
ATOM 742 C CA . ARG A 1 102 ? -5.781 0.978 20.832 1.00 87.62 102 ARG A CA 1
ATOM 743 C C . ARG A 1 102 ? -7.301 0.912 20.913 1.00 87.62 102 ARG A C 1
ATOM 745 O O . ARG A 1 102 ? -7.980 1.860 20.517 1.00 87.62 102 ARG A O 1
ATOM 752 N N . PHE A 1 103 ? -7.828 -0.192 21.438 1.00 81.19 103 PHE A N 1
ATOM 753 C CA . PHE A 1 103 ? -9.271 -0.380 21.564 1.00 81.19 103 PHE A CA 1
ATOM 754 C C . PHE A 1 103 ? -9.911 0.719 22.415 1.00 81.19 103 PHE A C 1
ATOM 756 O O . PHE A 1 103 ? -9.505 0.971 23.550 1.00 81.19 103 PHE A O 1
ATOM 763 N N . ALA A 1 104 ? -10.911 1.374 21.828 1.00 82.44 104 ALA A N 1
ATOM 764 C CA . ALA A 1 104 ? -11.835 2.253 22.534 1.00 82.44 104 ALA A CA 1
ATOM 765 C C . ALA A 1 104 ? -13.070 1.479 23.032 1.00 82.44 104 ALA A C 1
ATOM 767 O O . ALA A 1 104 ? -13.664 1.856 24.037 1.00 82.44 104 ALA A O 1
ATOM 768 N N . ASP A 1 105 ? -13.423 0.387 22.346 1.00 86.06 105 ASP A N 1
ATOM 769 C CA . ASP A 1 105 ? -14.575 -0.470 22.616 1.00 86.06 105 ASP A CA 1
ATOM 770 C C . ASP A 1 105 ? -14.330 -1.910 22.110 1.00 86.06 105 ASP A C 1
ATOM 772 O O . ASP A 1 105 ? -13.245 -2.242 21.624 1.00 86.06 105 ASP A O 1
ATOM 776 N N . SER A 1 106 ? -15.337 -2.781 22.237 1.00 88.81 106 SER A N 1
ATOM 777 C CA . SER A 1 106 ? -15.261 -4.195 21.853 1.00 88.81 106 SER A CA 1
ATOM 778 C C . SER A 1 106 ? -15.595 -4.479 20.385 1.00 88.81 106 SER A C 1
ATOM 780 O O . SER A 1 106 ? -15.594 -5.641 19.991 1.00 88.81 106 SER A O 1
ATOM 782 N N . THR A 1 107 ? -15.886 -3.476 19.554 1.00 90.44 107 THR A N 1
ATOM 783 C CA . THR A 1 107 ? -16.454 -3.684 18.211 1.00 90.44 107 THR A CA 1
ATOM 784 C C . THR A 1 107 ? -15.544 -4.522 17.317 1.00 90.44 107 THR A C 1
ATOM 786 O O . THR A 1 107 ? -16.015 -5.447 16.660 1.00 90.44 107 THR A O 1
ATOM 789 N N . LEU A 1 108 ? -14.236 -4.241 17.316 1.00 89.38 108 LEU A N 1
ATOM 790 C CA . LEU A 1 108 ? -13.260 -4.994 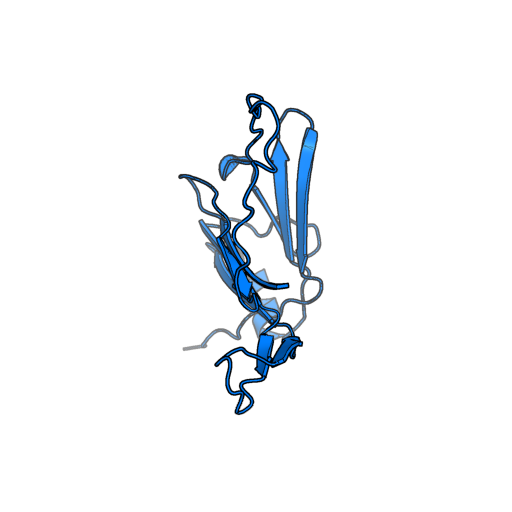16.515 1.00 89.38 108 LEU A CA 1
ATOM 791 C C . LEU A 1 108 ? -13.119 -6.441 17.000 1.00 89.38 108 LEU A C 1
ATOM 793 O O . LEU A 1 108 ? -13.006 -7.356 16.188 1.00 89.38 108 LEU A O 1
ATOM 797 N N . VAL A 1 109 ? -13.184 -6.652 18.317 1.00 90.19 109 VAL A N 1
ATOM 798 C CA . VAL A 1 109 ? -13.144 -7.983 18.937 1.00 90.19 109 VAL A CA 1
ATOM 799 C C . VAL A 1 109 ? -14.394 -8.780 18.563 1.00 90.19 109 VAL A C 1
ATOM 801 O O . VAL A 1 109 ? -14.282 -9.909 18.094 1.00 90.19 109 VAL A O 1
ATOM 804 N N . THR A 1 110 ? -15.581 -8.187 18.714 1.00 91.56 110 THR A N 1
ATOM 805 C CA . THR A 1 110 ? -16.856 -8.814 18.347 1.00 91.56 110 THR A CA 1
ATOM 806 C C . THR A 1 110 ? -16.898 -9.160 16.861 1.00 91.56 110 THR A C 1
ATOM 808 O O . THR A 1 110 ? -17.256 -10.281 16.509 1.00 91.56 110 THR A O 1
ATOM 811 N N . GLN A 1 111 ? -16.469 -8.244 15.988 1.00 92.06 111 GLN A N 1
ATOM 812 C CA . GLN A 1 111 ? -16.428 -8.493 14.549 1.00 92.06 111 GLN A CA 1
ATOM 813 C C . GLN A 1 111 ? -15.469 -9.642 14.195 1.00 92.06 111 GLN A C 1
ATOM 815 O O . GLN A 1 111 ? -15.831 -10.532 13.427 1.00 92.06 111 GLN A O 1
ATOM 820 N N . ALA A 1 112 ? -14.272 -9.666 14.791 1.00 92.31 112 ALA A N 1
ATOM 821 C CA . ALA A 1 112 ? -13.303 -10.740 14.581 1.00 92.31 112 ALA A CA 1
ATOM 822 C C . ALA A 1 112 ? -13.841 -12.114 15.022 1.00 92.31 112 ALA A C 1
ATOM 824 O O . ALA A 1 112 ? -13.631 -13.112 14.333 1.00 92.31 112 ALA A O 1
ATOM 825 N N . ILE A 1 113 ? -14.560 -12.174 16.151 1.00 93.88 113 ILE A N 1
ATOM 826 C CA . ILE A 1 113 ? -15.196 -13.406 16.649 1.00 93.88 113 ILE A CA 1
ATOM 827 C C . ILE A 1 113 ? -16.276 -13.893 15.677 1.00 93.88 113 ILE A C 1
ATOM 829 O O . ILE A 1 113 ? -16.280 -15.073 15.315 1.00 93.88 113 ILE A O 1
ATOM 833 N N . ASN A 1 114 ? -17.148 -12.989 15.224 1.00 94.25 114 ASN A N 1
ATOM 834 C CA . ASN A 1 114 ? -18.222 -13.319 14.288 1.00 94.25 114 ASN A CA 1
ATOM 835 C C . ASN A 1 114 ? -17.685 -13.743 12.912 1.00 94.25 114 ASN A C 1
ATOM 837 O O . ASN A 1 114 ? -18.299 -14.566 12.240 1.00 94.25 114 ASN A O 1
ATOM 841 N N . GLY A 1 115 ? -16.507 -13.246 12.520 1.00 93.44 115 GLY A N 1
ATOM 842 C CA . GLY A 1 115 ? -15.914 -13.515 11.209 1.00 93.44 115 GLY A CA 1
ATOM 843 C C . GLY A 1 115 ? -16.541 -12.692 10.083 1.00 93.44 115 GLY A C 1
ATOM 844 O O . GLY A 1 115 ? -16.380 -13.045 8.917 1.00 93.44 115 GLY A O 1
ATOM 845 N N . ASP A 1 116 ? -17.240 -11.609 10.426 1.00 94.00 116 ASP A N 1
ATOM 846 C CA . ASP A 1 116 ? -17.861 -10.717 9.453 1.00 94.00 116 ASP A CA 1
ATOM 847 C C . ASP A 1 116 ? -16.788 -9.863 8.750 1.00 94.00 116 ASP A C 1
ATOM 849 O O . ASP A 1 116 ? -15.926 -9.274 9.424 1.00 94.00 116 ASP A O 1
ATOM 853 N N . PRO A 1 117 ? -16.827 -9.744 7.410 1.00 95.81 117 PRO A N 1
ATOM 854 C CA . PRO A 1 117 ? -15.921 -8.856 6.696 1.00 95.81 117 PRO A CA 1
ATOM 855 C C . PRO A 1 117 ? -16.223 -7.388 7.025 1.00 95.81 117 PRO A C 1
ATOM 857 O O . PRO A 1 117 ? -17.374 -7.008 7.248 1.00 95.81 117 PRO A O 1
ATOM 860 N N . CYS A 1 118 ? -15.200 -6.534 6.992 1.00 94.81 118 CYS A N 1
ATOM 861 C CA . CYS A 1 118 ? -15.392 -5.087 6.903 1.00 94.81 118 CYS A CA 1
ATOM 862 C C . CYS A 1 118 ? -14.657 -4.486 5.719 1.00 94.81 118 CYS A C 1
ATOM 864 O O . CYS A 1 118 ? -13.613 -4.980 5.293 1.00 94.81 118 CYS A O 1
ATOM 866 N N . GLU A 1 119 ? -15.170 -3.354 5.260 1.00 97.00 119 GLU A N 1
ATOM 867 C CA . GLU A 1 119 ? -14.401 -2.465 4.417 1.00 97.00 119 GLU A CA 1
ATOM 868 C C . GLU A 1 119 ? -13.409 -1.687 5.280 1.00 97.00 119 GLU A C 1
ATOM 870 O O . GLU A 1 119 ? -13.790 -1.160 6.330 1.00 97.00 119 GLU A O 1
ATOM 875 N N . LEU A 1 120 ? -12.154 -1.616 4.840 1.00 95.44 120 LEU A N 1
ATOM 876 C CA . LEU A 1 120 ? -11.164 -0.691 5.380 1.00 95.44 120 LEU A CA 1
ATOM 877 C C . LEU A 1 120 ? -10.748 0.297 4.301 1.00 95.44 120 LEU A C 1
ATOM 879 O O . LEU A 1 120 ? -10.378 -0.102 3.202 1.00 95.44 120 LEU A O 1
ATOM 883 N N . GLU A 1 121 ? -10.765 1.580 4.626 1.00 96.50 121 GLU A N 1
ATOM 884 C CA . GLU A 1 121 ? -10.293 2.633 3.736 1.00 96.50 121 GLU A CA 1
ATOM 885 C C . GLU A 1 121 ? -9.082 3.319 4.354 1.00 96.50 121 GLU A C 1
ATOM 887 O O . GLU A 1 121 ? -9.129 3.753 5.505 1.00 96.50 121 GLU A O 1
ATOM 892 N N . PHE A 1 122 ? -8.012 3.438 3.573 1.00 95.12 122 PHE A N 1
ATOM 893 C CA . PHE A 1 122 ? -6.840 4.240 3.892 1.00 95.12 122 PHE A CA 1
ATOM 894 C C . PHE A 1 122 ? -6.828 5.455 2.971 1.00 95.12 122 PHE A C 1
ATOM 896 O O . PHE A 1 122 ? -6.666 5.311 1.758 1.00 95.12 122 PHE A O 1
ATOM 903 N N . ALA A 1 123 ? -6.988 6.648 3.534 1.00 95.94 123 ALA A N 1
ATOM 904 C CA . ALA A 1 123 ? -7.066 7.880 2.760 1.00 95.94 123 ALA A CA 1
ATOM 905 C C . ALA A 1 123 ? -6.021 8.902 3.209 1.00 95.94 123 ALA A C 1
ATOM 907 O O . ALA A 1 123 ? -5.691 8.984 4.390 1.00 95.94 123 ALA A O 1
ATOM 908 N N . TYR A 1 124 ? -5.535 9.713 2.273 1.00 95.56 124 TYR A N 1
ATOM 909 C CA . TYR A 1 124 ? -4.734 10.904 2.534 1.00 95.56 124 TYR A CA 1
ATOM 910 C C . TYR A 1 124 ? -5.343 12.080 1.790 1.00 95.56 124 TYR A C 1
ATOM 912 O O . TYR A 1 124 ? -5.680 11.947 0.615 1.00 95.56 124 TYR A O 1
ATOM 920 N N . VAL A 1 125 ? -5.441 13.233 2.446 1.00 96.12 125 VAL A N 1
ATOM 921 C CA . VAL A 1 125 ? -5.974 14.456 1.832 1.00 96.12 125 VAL A CA 1
ATOM 922 C C . VAL A 1 125 ? -5.070 15.633 2.173 1.00 96.12 125 VAL A C 1
ATOM 924 O O . VAL A 1 125 ? -4.838 15.919 3.344 1.00 96.12 125 VAL A O 1
ATOM 927 N N . LEU A 1 126 ? -4.546 16.319 1.158 1.00 95.12 126 LEU A N 1
ATOM 928 C CA . LEU A 1 126 ? -3.806 17.563 1.353 1.00 95.12 126 LEU A CA 1
ATOM 929 C C . LEU A 1 126 ? -4.773 18.740 1.557 1.00 95.12 126 LEU A C 1
ATOM 931 O O . LEU A 1 126 ? -5.857 18.747 0.973 1.00 95.12 126 LEU A O 1
ATOM 935 N N . PRO A 1 127 ? -4.370 19.801 2.285 1.00 92.44 127 PRO A N 1
ATOM 936 C CA . PRO A 1 127 ? -5.174 21.021 2.416 1.00 92.44 127 PRO A CA 1
ATOM 937 C C . PRO A 1 127 ? -5.512 21.695 1.078 1.00 92.44 127 PRO A C 1
ATOM 939 O O . PRO A 1 127 ? -6.490 22.429 0.983 1.00 92.44 127 PRO A O 1
ATOM 942 N N . SER A 1 128 ? -4.704 21.448 0.045 1.00 92.62 128 SER A N 1
ATOM 943 C CA . SER A 1 128 ? -4.917 21.921 -1.325 1.00 92.62 128 SER A CA 1
ATOM 944 C C . SER A 1 128 ? -5.934 21.094 -2.129 1.00 92.62 128 SER A C 1
ATOM 946 O O . SER A 1 128 ? -6.274 21.489 -3.241 1.00 92.62 128 SER A O 1
ATOM 948 N N . GLY A 1 129 ? -6.464 20.001 -1.566 1.00 93.00 129 GLY A N 1
ATOM 949 C CA . GLY A 1 129 ? -7.560 19.205 -2.129 1.00 93.00 129 GLY A CA 1
ATOM 950 C C . GLY A 1 129 ? -7.139 17.917 -2.840 1.00 93.00 129 GLY A C 1
ATOM 951 O O . GLY A 1 129 ? -7.995 17.085 -3.138 1.00 93.00 129 GLY A O 1
ATOM 952 N N . GLU A 1 130 ? -5.848 17.700 -3.096 1.00 95.56 130 GLU A N 1
ATOM 953 C CA . GLU A 1 130 ? -5.367 16.430 -3.636 1.00 95.56 130 GLU A CA 1
ATOM 954 C C . GLU A 1 130 ? -5.603 15.305 -2.631 1.00 95.56 130 GLU A C 1
ATOM 956 O O . GLU A 1 130 ? -5.362 15.460 -1.431 1.00 95.56 130 GLU A O 1
ATOM 961 N N . SER A 1 131 ? -6.044 14.155 -3.129 1.00 96.19 131 SER A N 1
ATOM 962 C CA . SER A 1 131 ? -6.356 13.004 -2.296 1.00 96.19 131 SER A CA 1
ATOM 963 C C . SER A 1 131 ? -5.860 11.702 -2.909 1.00 96.19 131 SER A C 1
ATOM 965 O O . SER A 1 131 ? -5.693 11.578 -4.123 1.00 96.19 131 SER A O 1
ATOM 967 N N . PHE A 1 132 ? -5.590 10.737 -2.039 1.00 94.94 132 PHE A N 1
ATOM 968 C CA . PHE A 1 132 ? -5.339 9.348 -2.386 1.00 94.94 132 PHE A CA 1
ATOM 969 C C . PHE A 1 132 ? -6.185 8.481 -1.469 1.00 94.94 132 PHE A C 1
ATOM 971 O O . PHE A 1 132 ? -6.121 8.652 -0.253 1.00 94.94 132 PHE A O 1
ATOM 978 N N . THR A 1 133 ? -6.925 7.544 -2.049 1.00 95.75 133 THR A N 1
ATOM 979 C CA . THR A 1 133 ? -7.760 6.600 -1.310 1.00 95.75 133 THR A CA 1
ATOM 980 C C . THR A 1 133 ? -7.448 5.191 -1.778 1.00 95.75 133 THR A C 1
ATOM 982 O O . THR A 1 133 ? -7.389 4.923 -2.979 1.00 95.75 133 THR A O 1
ATOM 985 N N . PHE A 1 134 ? -7.254 4.293 -0.819 1.00 95.25 134 PHE A N 1
ATOM 986 C CA . PHE A 1 134 ? -7.069 2.872 -1.049 1.00 95.25 134 PHE A CA 1
ATOM 987 C C . PHE A 1 134 ? -8.067 2.081 -0.203 1.00 95.25 134 PHE A C 1
ATOM 989 O O . PHE A 1 134 ? -7.997 2.096 1.028 1.00 95.25 134 PHE A O 1
ATOM 996 N N . THR A 1 135 ? -8.992 1.398 -0.877 1.00 96.31 135 THR A N 1
ATOM 997 C CA . THR A 1 135 ? -10.130 0.720 -0.248 1.00 96.31 135 THR A CA 1
ATOM 998 C C . THR A 1 135 ? -9.989 -0.793 -0.339 1.00 96.31 135 THR A C 1
ATOM 1000 O O . THR A 1 135 ? -9.735 -1.360 -1.400 1.00 96.31 135 THR A O 1
ATOM 1003 N N . LEU A 1 136 ? -10.175 -1.451 0.799 1.00 94.88 136 LEU A N 1
ATOM 1004 C CA . LEU A 1 136 ? -10.159 -2.891 0.971 1.00 94.88 136 LEU A CA 1
ATOM 1005 C C . LEU A 1 136 ? -11.583 -3.331 1.256 1.00 94.88 136 LEU A C 1
ATOM 1007 O O . LEU A 1 136 ? -12.044 -3.199 2.383 1.00 94.88 136 LEU A O 1
ATOM 1011 N N . HIS A 1 137 ? -12.275 -3.859 0.253 1.00 95.00 137 HIS A N 1
ATOM 1012 C CA . HIS A 1 137 ? -13.715 -4.108 0.357 1.00 95.00 137 HIS A CA 1
ATOM 1013 C C . HIS A 1 137 ? -14.106 -5.251 1.308 1.00 95.00 137 HIS A C 1
ATOM 1015 O O . HIS A 1 137 ? -15.238 -5.287 1.781 1.00 95.00 137 HIS A O 1
ATOM 1021 N N . ALA A 1 138 ? -13.202 -6.197 1.579 1.00 94.62 138 ALA A N 1
ATOM 1022 C CA . ALA A 1 138 ? -13.489 -7.352 2.427 1.00 94.62 138 ALA A CA 1
ATOM 1023 C C . ALA A 1 138 ? -12.261 -7.775 3.244 1.00 94.62 138 ALA A C 1
ATOM 1025 O O . ALA A 1 138 ? -11.473 -8.625 2.829 1.00 94.62 138 ALA A O 1
ATOM 1026 N N . VAL A 1 139 ? -12.109 -7.175 4.422 1.00 94.12 139 VAL A N 1
ATOM 1027 C CA . VAL A 1 139 ? -11.069 -7.505 5.398 1.00 94.12 139 VAL A CA 1
ATOM 1028 C C . VAL A 1 139 ? -11.650 -8.386 6.493 1.00 94.12 139 VAL A C 1
ATOM 1030 O O . VAL A 1 139 ? -12.651 -8.040 7.120 1.00 94.12 139 VAL A O 1
ATOM 1033 N N . TYR A 1 140 ? -10.982 -9.507 6.749 1.00 93.88 140 TYR A N 1
ATOM 1034 C CA . TYR A 1 140 ? -11.312 -10.424 7.833 1.00 93.88 140 TYR A CA 1
ATOM 1035 C C . TYR A 1 140 ? -10.301 -10.253 8.960 1.00 93.88 140 TYR A C 1
ATOM 1037 O O . TYR A 1 140 ? -9.100 -10.446 8.766 1.00 93.88 140 TYR A O 1
ATOM 1045 N N . LEU A 1 141 ? -10.788 -9.870 10.140 1.00 92.12 141 LEU A N 1
ATOM 1046 C CA . LEU A 1 141 ? -9.936 -9.665 11.305 1.00 92.12 141 LEU A CA 1
ATOM 1047 C C . LEU A 1 141 ? -9.537 -11.016 11.924 1.00 92.12 141 LEU A C 1
ATOM 1049 O O . LEU A 1 141 ? -10.372 -11.922 12.008 1.00 92.12 141 LEU A O 1
ATOM 1053 N N . PRO A 1 142 ? -8.281 -11.171 12.378 1.00 90.88 142 PRO A N 1
ATOM 1054 C CA . PRO A 1 142 ? -7.836 -12.406 13.006 1.00 90.88 142 PRO A CA 1
ATOM 1055 C C . PRO A 1 142 ? -8.607 -12.646 14.304 1.00 90.88 142 PRO A C 1
ATOM 1057 O O . PRO A 1 142 ? -8.767 -11.741 15.125 1.00 90.88 142 PRO A O 1
ATOM 1060 N N . ARG A 1 143 ? -9.061 -13.887 14.509 1.00 89.88 143 ARG A N 1
ATOM 1061 C CA . ARG A 1 143 ? -9.760 -14.262 15.740 1.00 89.88 143 ARG A CA 1
ATOM 1062 C C . ARG A 1 143 ? -8.827 -14.089 16.946 1.00 89.88 143 ARG A C 1
ATOM 1064 O O . ARG A 1 143 ? -7.732 -14.658 16.936 1.00 89.88 143 ARG A O 1
ATOM 1071 N N . PRO A 1 144 ? -9.238 -13.337 17.981 1.00 85.06 144 PRO A N 1
ATOM 1072 C CA . PRO A 1 144 ? -8.433 -13.164 19.179 1.00 85.06 144 PRO A CA 1
ATOM 1073 C C . PRO A 1 144 ? -8.271 -14.501 19.906 1.00 85.06 144 PRO A C 1
ATOM 1075 O O . PRO A 1 144 ? -9.186 -15.328 19.935 1.00 85.06 144 PRO A O 1
ATOM 1078 N N . ARG A 1 145 ? -7.103 -14.708 20.518 1.00 83.00 145 ARG A N 1
ATOM 1079 C CA . ARG A 1 145 ? -6.907 -15.813 21.459 1.00 83.00 145 ARG A CA 1
ATOM 1080 C C . ARG A 1 145 ? -7.642 -15.452 22.748 1.00 83.00 145 ARG A C 1
ATOM 1082 O O . ARG A 1 145 ? -7.341 -14.423 23.342 1.00 83.00 145 ARG A O 1
ATOM 1089 N N . ILE A 1 146 ? -8.623 -16.266 23.124 1.00 74.69 146 ILE A N 1
ATOM 1090 C CA . ILE A 1 146 ? -9.325 -16.142 24.403 1.00 74.69 146 ILE A CA 1
ATOM 1091 C C . ILE A 1 146 ? -8.530 -16.989 25.400 1.00 74.69 146 ILE A C 1
ATOM 1093 O O . ILE A 1 146 ? -8.389 -18.194 25.182 1.00 74.69 146 ILE A O 1
ATOM 1097 N N . GLU A 1 147 ? -7.951 -16.346 26.411 1.00 58.69 147 GLU A N 1
ATOM 1098 C CA . GLU A 1 147 ? -7.379 -17.010 27.593 1.00 58.69 147 GLU A CA 1
ATOM 1099 C C . GLU A 1 147 ? -8.433 -17.148 28.693 1.00 58.69 147 GLU A C 1
ATOM 1101 O O . GLU A 1 147 ? -9.280 -16.230 28.816 1.00 58.69 147 GLU A O 1
#

Secondary structure (DSSP, 8-state):
-EEEEEEEE-SSS---EEEEE--------SS----SPPP-------GGGEEEEETTEE--EEEEEEEEEE--PEEE----TT---SEEE----EEEEEEEEE-SSSHHHHHHHHT--EEEEEEEE-TTS-EEEEEEEEE-PPPPP--

pLDDT: mean 91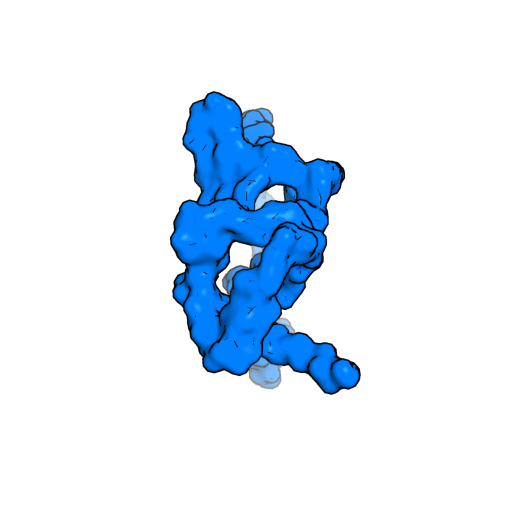.46, std 5.15, range [58.69, 97.25]

Radius of gyration: 20.46 Å; chains: 1; bounding box: 41×45×54 Å

Sequence (147 aa):
VLDQITWQMQRSGLLTATARLVAQGETVGTTTSAGTPAALELKRFGHFNGSITRNGSALGNVVSADITYANNLDRIETIRSDGRIDGADPSIAALTGSIEVRFADSTLVTQAINGDPCELEFAYVLPSGESFTFTLHAVYLPRPRIE

Foldseek 3Di:
DWFKKKWKQADFDDTDIDTDDDDWDDDDDPDDPDDDDDDDPDDDFTSVQKFKDKQNHGPAAWHMKMKMKGQNWDFQQDDDPVRTTPDTHGDDIDIDMDIDHDDPDCPLQVQLQVQFFIKMKMKGADPVGDIDIDIDHGDHRHHDDDD